Protein AF-A0A2P5GI59-F1 (afdb_monomer_lite)

pLDDT: mean 87.52, std 11.99, range [40.53, 97.31]

Sequence (146 aa):
MKKQNHSTLTSYLSKTKKNTDLYRLYNPHFSVFCKNSIEDHVFYLNYFSRHMVTERNILTIFAIHTFFSYGMDKKETIKSFIRFLKEENNDAFYQSFSFRGCNIIYTNKKREVKEISWFSFSRIYDEIVKIKEYEYNNNTWHKMAA

Organism: NCBI:txid2022662

Secondary structure (DSSP, 8-state):
------SSHHHHHHHTT--HHHHHHHSTT---S---HHHHHHHHHHHHTSS---HHHHHHHHHHHHHH-TT--HHHHHHHHHHHHHHHHHHTSTT-EEEETTEEEEE-TTS-EEEE-HHHHHHHHHHHTT-HHHHHHHHHHHHHH-

Structure (mmCIF, N/CA/C/O backbone):
data_AF-A0A2P5GI59-F1
#
_entry.id   AF-A0A2P5GI59-F1
#
loop_
_atom_site.group_PDB
_atom_site.id
_atom_site.type_symbol
_atom_site.label_atom_id
_atom_site.label_alt_id
_atom_site.label_comp_id
_atom_site.label_asym_id
_atom_site.label_entity_id
_atom_site.label_seq_id
_atom_site.pdbx_PDB_ins_code
_atom_site.Cartn_x
_atom_site.Cartn_y
_atom_site.Cartn_z
_atom_site.occupancy
_atom_site.B_iso_or_equiv
_atom_site.auth_seq_id
_atom_site.auth_comp_id
_atom_site.auth_asym_id
_atom_site.auth_atom_id
_atom_site.pdbx_PDB_model_num
ATOM 1 N N . MET A 1 1 ? -10.765 -15.002 -15.709 1.00 40.53 1 MET A N 1
ATOM 2 C CA . MET A 1 1 ? -10.801 -13.554 -15.382 1.00 40.53 1 MET A CA 1
ATOM 3 C C . MET A 1 1 ? -10.195 -12.775 -16.544 1.00 40.53 1 MET A C 1
ATOM 5 O O . MET A 1 1 ? -9.107 -13.140 -16.972 1.00 40.53 1 MET A O 1
ATOM 9 N N . LYS A 1 2 ? -10.881 -11.760 -17.098 1.00 44.28 2 LYS A N 1
ATOM 10 C CA . LYS A 1 2 ? -10.294 -10.886 -18.137 1.00 44.28 2 LYS A CA 1
ATOM 11 C C . LYS A 1 2 ? -9.030 -10.235 -17.559 1.00 44.28 2 LYS A C 1
ATOM 13 O O . LYS A 1 2 ? -9.125 -9.619 -16.501 1.00 44.28 2 LYS A O 1
ATOM 18 N N . LYS A 1 3 ? -7.872 -10.392 -18.218 1.00 52.34 3 LYS A N 1
ATOM 19 C CA . LYS A 1 3 ? -6.619 -9.699 -17.865 1.00 52.34 3 LYS A CA 1
ATOM 20 C C . LYS A 1 3 ? -6.903 -8.194 -17.841 1.00 52.34 3 LYS A C 1
ATOM 22 O O . LYS A 1 3 ? -7.026 -7.572 -18.894 1.00 52.34 3 LYS A O 1
ATOM 27 N N . GLN A 1 4 ? -7.075 -7.611 -16.656 1.00 58.69 4 GLN A N 1
ATOM 28 C CA . GLN A 1 4 ? -7.086 -6.160 -16.521 1.00 58.69 4 GLN A CA 1
ATOM 29 C C . GLN A 1 4 ? -5.643 -5.694 -16.698 1.00 58.69 4 GLN A C 1
ATOM 31 O O . GLN A 1 4 ? -4.852 -5.689 -15.765 1.00 58.69 4 GLN A O 1
ATOM 36 N N . ASN A 1 5 ? -5.287 -5.361 -17.937 1.00 71.19 5 ASN A N 1
ATOM 37 C CA . ASN A 1 5 ? -3.995 -4.767 -18.243 1.00 71.19 5 ASN A CA 1
ATOM 38 C C . ASN A 1 5 ? -4.067 -3.283 -17.866 1.00 71.19 5 ASN A C 1
ATOM 40 O O . ASN A 1 5 ? -4.627 -2.468 -18.604 1.00 71.19 5 ASN A O 1
ATOM 44 N N . HIS A 1 6 ? -3.554 -2.936 -16.690 1.00 86.50 6 HIS A N 1
ATOM 45 C CA . HIS A 1 6 ? -3.395 -1.544 -16.285 1.00 86.50 6 HIS A CA 1
ATOM 46 C C . HIS A 1 6 ? -2.151 -0.964 -16.967 1.00 86.50 6 HIS A C 1
ATOM 48 O O . HIS A 1 6 ? -1.091 -1.589 -16.977 1.00 86.50 6 HIS A O 1
ATOM 54 N N . SER A 1 7 ? -2.287 0.216 -17.574 1.00 88.31 7 SER A N 1
ATOM 55 C CA . SER A 1 7 ? -1.159 0.894 -18.220 1.00 88.31 7 SER A CA 1
ATOM 56 C C . SER A 1 7 ? -0.213 1.515 -17.196 1.00 88.31 7 SER A C 1
ATOM 58 O O . SER A 1 7 ? 0.991 1.358 -17.344 1.00 88.31 7 SER A O 1
ATOM 60 N N . THR A 1 8 ? -0.760 2.164 -16.163 1.00 91.00 8 THR A N 1
ATOM 61 C CA . THR A 1 8 ? -0.012 2.916 -15.143 1.00 91.00 8 THR A CA 1
ATOM 62 C C . THR A 1 8 ? -0.466 2.591 -13.722 1.00 91.00 8 THR A C 1
ATOM 64 O O . THR A 1 8 ? -1.594 2.109 -13.525 1.00 91.00 8 THR A O 1
ATOM 67 N N . LEU A 1 9 ? 0.358 2.925 -12.718 1.00 91.25 9 LEU A N 1
ATOM 68 C CA . LEU A 1 9 ? -0.024 2.786 -11.303 1.00 91.25 9 LEU A CA 1
ATOM 69 C C . LEU A 1 9 ? -1.293 3.588 -10.979 1.00 91.25 9 LEU A C 1
ATOM 71 O O . LEU A 1 9 ? -2.221 3.063 -10.366 1.00 91.25 9 LEU A O 1
ATOM 75 N N . THR A 1 10 ? -1.397 4.830 -11.457 1.00 91.50 10 THR A N 1
ATOM 76 C CA . THR A 1 10 ? -2.596 5.667 -11.272 1.00 91.50 10 THR A CA 1
ATOM 77 C C . THR A 1 10 ? -3.858 4.983 -11.810 1.00 91.50 10 THR A C 1
ATOM 79 O O . THR A 1 10 ? -4.897 4.983 -11.142 1.00 91.50 10 THR A O 1
ATOM 82 N N . SER A 1 11 ? -3.774 4.356 -12.994 1.00 92.31 11 SER A N 1
ATOM 83 C CA . SER A 1 11 ? -4.893 3.610 -13.589 1.00 92.31 11 SER A CA 1
ATOM 84 C C . SER A 1 11 ? -5.296 2.413 -12.729 1.00 92.31 11 SER A C 1
ATOM 86 O O . SER A 1 11 ? -6.489 2.158 -12.542 1.00 92.31 11 SER A O 1
ATOM 88 N N . TYR A 1 12 ? -4.315 1.687 -12.189 1.00 94.44 12 TYR A N 1
ATOM 89 C CA . TYR A 1 12 ? -4.547 0.588 -11.257 1.00 94.44 12 TYR A CA 1
ATOM 90 C C . TYR A 1 12 ? -5.243 1.063 -9.980 1.00 94.44 12 TYR A C 1
ATOM 92 O O . TYR A 1 12 ? -6.311 0.546 -9.643 1.00 94.44 12 TYR A O 1
ATOM 100 N N . LEU A 1 13 ? -4.705 2.088 -9.312 1.00 94.62 13 LEU A N 1
ATOM 101 C CA . LEU A 1 13 ? -5.258 2.603 -8.058 1.00 94.62 13 LEU A CA 1
ATOM 102 C C . LEU A 1 13 ? -6.704 3.084 -8.231 1.00 94.62 13 LEU A C 1
ATOM 104 O O . LEU A 1 13 ? -7.563 2.771 -7.408 1.00 94.62 13 LEU A O 1
ATOM 108 N N . SER A 1 14 ? -6.988 3.795 -9.326 1.00 92.75 14 SER A N 1
ATOM 109 C CA . SER A 1 14 ? -8.336 4.281 -9.635 1.00 92.75 14 SER A CA 1
ATOM 110 C C . SER A 1 14 ? -9.323 3.126 -9.856 1.00 92.75 14 SER A C 1
ATOM 112 O O . SER A 1 14 ? -10.357 3.050 -9.188 1.00 92.75 14 SER A O 1
ATOM 114 N N . LYS A 1 15 ? -8.983 2.169 -10.730 1.00 93.94 15 LYS A N 1
ATOM 115 C CA . LYS A 1 15 ? -9.867 1.042 -11.086 1.00 93.94 15 LYS A CA 1
ATOM 116 C C . LYS A 1 15 ? -10.097 0.062 -9.934 1.00 93.94 15 LYS A C 1
ATOM 118 O O . LYS A 1 15 ? -11.165 -0.539 -9.853 1.00 93.94 15 LYS A O 1
ATOM 123 N N . THR A 1 16 ? -9.134 -0.069 -9.024 1.00 92.94 16 THR A N 1
ATOM 124 C CA . THR A 1 16 ? -9.234 -0.934 -7.834 1.00 92.94 16 THR A CA 1
ATOM 125 C C . THR A 1 16 ? -9.744 -0.197 -6.589 1.00 92.94 16 THR A C 1
ATOM 127 O O . THR A 1 16 ? -9.680 -0.729 -5.477 1.00 92.94 16 THR A O 1
ATOM 130 N N . LYS A 1 17 ? -10.289 1.020 -6.759 1.00 93.25 17 LYS A N 1
ATOM 131 C CA . LYS A 1 17 ? -10.862 1.864 -5.693 1.00 93.25 17 LYS A CA 1
ATOM 132 C C . LYS A 1 17 ? -9.884 2.151 -4.541 1.00 93.25 17 LYS A C 1
ATOM 134 O O . LYS A 1 17 ? -10.294 2.390 -3.402 1.00 93.25 17 LYS A O 1
ATOM 139 N N . LYS A 1 18 ? -8.579 2.163 -4.815 1.00 94.81 18 LYS A N 1
ATOM 140 C CA . LYS A 1 18 ? -7.542 2.611 -3.874 1.00 94.81 18 LYS A CA 1
ATOM 141 C C . LYS A 1 18 ? -7.553 4.129 -3.746 1.00 94.81 18 LYS A C 1
ATOM 143 O O . LYS A 1 18 ? -8.331 4.820 -4.405 1.00 94.81 18 LYS A O 1
ATOM 148 N N . ASN A 1 19 ? -6.768 4.656 -2.818 1.00 93.69 19 ASN A N 1
ATOM 149 C CA . ASN A 1 19 ? -6.696 6.085 -2.559 1.00 93.69 19 ASN A CA 1
ATOM 150 C C . ASN A 1 19 ? -5.771 6.762 -3.582 1.00 93.69 19 ASN A C 1
ATOM 152 O O . ASN A 1 19 ? -4.599 7.007 -3.317 1.00 93.69 19 ASN A O 1
ATOM 156 N N . THR A 1 20 ? -6.297 7.029 -4.779 1.00 91.12 20 THR A N 1
ATOM 157 C CA . THR A 1 20 ? -5.543 7.698 -5.849 1.00 91.12 20 THR A CA 1
ATOM 158 C C . THR A 1 20 ? -5.048 9.082 -5.429 1.00 91.12 20 THR A C 1
ATOM 160 O O . THR A 1 20 ? -3.966 9.480 -5.845 1.00 91.12 20 THR A O 1
ATOM 163 N N . ASP A 1 21 ? -5.789 9.794 -4.580 1.00 88.88 21 ASP A N 1
ATOM 164 C CA . ASP A 1 21 ? -5.398 11.133 -4.136 1.00 88.88 21 ASP A CA 1
ATOM 165 C C . ASP A 1 21 ? -4.210 11.091 -3.173 1.00 88.88 21 ASP A C 1
ATOM 167 O O . ASP A 1 21 ? -3.319 11.926 -3.285 1.00 88.88 21 ASP A O 1
ATOM 171 N N . LEU A 1 22 ? -4.117 10.066 -2.314 1.00 90.81 22 LEU A N 1
ATOM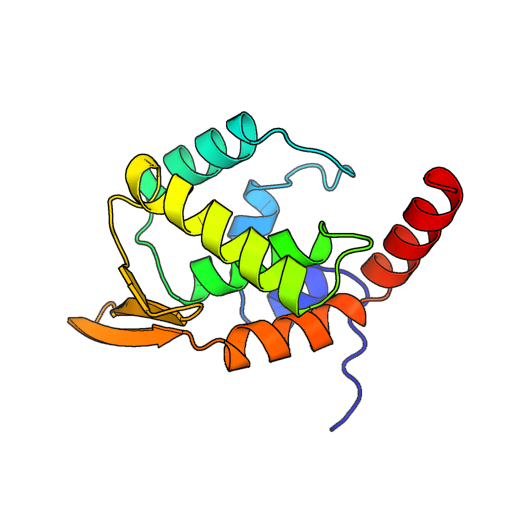 172 C CA . LEU A 1 22 ? -2.904 9.815 -1.526 1.00 90.81 22 LEU A CA 1
ATOM 173 C C . LEU A 1 22 ? -1.689 9.647 -2.440 1.00 90.81 22 LEU A C 1
ATOM 175 O O . LEU A 1 22 ? -0.662 10.264 -2.186 1.00 90.81 22 LEU A O 1
ATOM 179 N N . TYR A 1 23 ? -1.808 8.873 -3.523 1.00 88.44 23 TYR A N 1
ATOM 180 C CA . TYR A 1 23 ? -0.698 8.702 -4.465 1.00 88.44 23 TYR A CA 1
ATOM 181 C C . TYR A 1 23 ? -0.324 10.003 -5.186 1.00 88.44 23 TYR A C 1
ATOM 183 O O . TYR A 1 23 ? 0.856 10.302 -5.331 1.00 88.44 23 TYR A O 1
ATOM 191 N N . ARG A 1 24 ? -1.314 10.802 -5.597 1.00 85.94 24 ARG A N 1
ATOM 192 C CA . ARG A 1 24 ? -1.072 12.111 -6.226 1.00 85.94 24 ARG A CA 1
ATOM 193 C C . ARG A 1 24 ? -0.370 13.082 -5.283 1.00 85.94 24 ARG A C 1
ATOM 195 O O . ARG A 1 24 ? 0.512 13.803 -5.720 1.00 85.94 24 ARG A O 1
ATOM 202 N N . LEU A 1 25 ? -0.743 13.095 -4.004 1.00 86.44 25 LEU A N 1
ATOM 203 C CA . LEU A 1 25 ? -0.078 13.925 -2.997 1.00 86.44 25 LEU A CA 1
ATOM 204 C C . LEU A 1 25 ? 1.330 13.411 -2.676 1.00 86.44 25 LEU A C 1
ATOM 206 O O . LEU A 1 25 ? 2.228 14.209 -2.433 1.00 86.44 25 LEU A O 1
ATOM 210 N N . TYR A 1 26 ? 1.519 12.092 -2.689 1.00 82.12 26 TYR A N 1
ATOM 211 C CA . TYR A 1 26 ? 2.810 11.451 -2.451 1.00 82.12 26 TYR A CA 1
ATOM 212 C C . TYR A 1 26 ? 3.810 11.712 -3.593 1.00 82.12 26 TYR A C 1
ATOM 214 O O . TYR A 1 26 ? 4.995 11.970 -3.358 1.00 82.12 26 TYR A O 1
ATOM 222 N N . ASN A 1 27 ? 3.324 11.688 -4.839 1.00 77.62 27 ASN A N 1
ATOM 223 C CA . ASN A 1 27 ? 4.120 11.902 -6.045 1.00 77.62 27 ASN A CA 1
ATOM 224 C C . ASN A 1 27 ? 3.501 12.969 -6.978 1.00 77.62 27 ASN A C 1
ATOM 226 O O . ASN A 1 27 ? 3.027 12.635 -8.069 1.00 77.62 27 ASN A O 1
ATOM 230 N N . PRO A 1 28 ? 3.502 14.256 -6.580 1.00 63.75 28 PRO A N 1
ATOM 231 C CA . PRO A 1 28 ? 2.778 15.318 -7.288 1.00 63.75 28 PRO A CA 1
ATOM 232 C C . PRO A 1 28 ? 3.335 15.636 -8.680 1.00 63.75 28 PRO A C 1
ATOM 234 O O . PRO A 1 28 ? 2.597 16.121 -9.534 1.00 63.75 28 PRO A O 1
ATOM 237 N N . HIS A 1 29 ? 4.611 15.339 -8.931 1.00 68.38 29 HIS A N 1
ATOM 238 C CA . HIS A 1 29 ? 5.275 15.622 -10.207 1.00 68.38 29 HIS A CA 1
ATOM 239 C C . HIS A 1 29 ? 5.395 14.403 -11.124 1.00 68.38 29 HIS A C 1
ATOM 241 O O . HIS A 1 29 ? 5.990 14.517 -12.191 1.00 68.38 29 HIS A O 1
ATOM 247 N N . PHE A 1 30 ? 4.854 13.243 -10.723 1.00 62.22 30 PHE A N 1
ATOM 248 C CA . PHE A 1 30 ? 5.025 11.968 -11.438 1.00 62.22 30 PHE A CA 1
ATOM 249 C C . PHE A 1 30 ? 6.491 11.667 -11.813 1.00 62.22 30 PHE A C 1
ATOM 251 O O . PHE A 1 30 ? 6.761 10.906 -12.739 1.00 62.22 30 PHE A O 1
ATOM 258 N N . SER A 1 31 ? 7.446 12.268 -11.102 1.00 55.47 31 SER A N 1
ATOM 259 C CA . SER A 1 31 ? 8.870 12.169 -11.387 1.00 55.47 31 SER A CA 1
ATOM 260 C C . SER A 1 31 ? 9.434 10.916 -10.726 1.00 55.47 31 SER A C 1
ATOM 262 O O . SER A 1 31 ? 9.119 10.589 -9.582 1.00 55.47 31 SER A O 1
ATOM 264 N N . VAL A 1 32 ? 10.233 10.186 -11.490 1.00 51.53 32 VAL A N 1
ATOM 265 C CA . VAL A 1 32 ? 10.766 8.858 -11.182 1.00 51.53 32 VAL A CA 1
ATOM 266 C C . VAL A 1 32 ? 11.878 8.936 -10.117 1.00 51.53 32 VAL A C 1
ATOM 268 O O . VAL A 1 32 ? 12.860 9.641 -10.297 1.00 51.53 32 VAL A O 1
ATOM 271 N N . PHE A 1 33 ? 11.688 8.119 -9.073 1.00 46.97 33 PHE A N 1
ATOM 272 C CA . PHE A 1 33 ? 12.646 7.343 -8.263 1.00 46.97 33 PHE A CA 1
ATOM 273 C C . PHE A 1 33 ? 13.485 7.929 -7.121 1.00 46.97 33 PHE A C 1
ATOM 275 O O . PHE A 1 33 ? 14.207 8.906 -7.249 1.00 46.97 33 PHE A O 1
ATOM 282 N N . CYS A 1 34 ? 13.489 7.114 -6.056 1.00 44.56 34 CYS A N 1
ATOM 283 C CA . CYS A 1 34 ? 14.333 7.147 -4.866 1.00 44.56 34 CYS A CA 1
ATOM 284 C C . CYS A 1 34 ? 14.043 8.305 -3.911 1.00 44.56 34 CYS A C 1
ATOM 286 O O . CYS A 1 34 ? 14.821 9.245 -3.784 1.00 44.56 34 CYS A O 1
ATOM 288 N N . LYS A 1 35 ? 12.922 8.208 -3.192 1.00 57.28 35 LYS A N 1
ATOM 289 C CA . LYS A 1 35 ? 12.749 9.014 -1.988 1.00 57.28 35 LYS A CA 1
ATOM 290 C C . LYS A 1 35 ? 13.399 8.304 -0.811 1.00 57.28 35 LYS A C 1
ATOM 292 O O . LYS A 1 35 ? 13.259 7.095 -0.632 1.00 57.28 35 LYS A O 1
ATOM 297 N N . ASN A 1 36 ? 14.179 9.075 -0.069 1.00 66.00 36 ASN A N 1
ATOM 298 C CA . ASN A 1 36 ? 14.798 8.652 1.177 1.00 66.00 36 ASN A CA 1
ATOM 299 C C . ASN A 1 36 ? 13.705 8.364 2.228 1.00 66.00 36 ASN A C 1
ATOM 301 O O . ASN A 1 36 ? 12.595 8.890 2.150 1.00 66.00 36 ASN A O 1
ATOM 305 N N . SER A 1 37 ? 14.017 7.538 3.229 1.00 71.94 37 SER A N 1
ATOM 306 C CA . SER A 1 37 ? 13.078 7.201 4.312 1.00 71.94 37 SER A CA 1
ATOM 307 C C . SER A 1 37 ? 12.544 8.434 5.056 1.00 71.94 37 SER A C 1
ATOM 309 O O . SER A 1 37 ? 11.434 8.405 5.576 1.00 71.94 37 SER A O 1
ATOM 311 N N . ILE A 1 38 ? 13.303 9.535 5.066 1.00 79.12 38 ILE A N 1
ATOM 312 C CA . ILE A 1 38 ? 12.928 10.800 5.709 1.00 79.12 38 ILE A CA 1
ATOM 313 C C . ILE A 1 38 ? 11.743 11.458 4.986 1.00 79.12 38 ILE A C 1
ATOM 315 O O . ILE A 1 38 ? 10.808 11.927 5.629 1.00 79.12 38 ILE A O 1
ATOM 319 N N . GLU A 1 39 ? 11.750 11.493 3.657 1.00 81.50 39 GLU A N 1
ATOM 320 C CA . GLU A 1 39 ? 10.666 12.072 2.859 1.00 81.50 39 GLU A CA 1
ATOM 321 C C . GLU A 1 39 ? 9.375 11.261 2.971 1.00 81.50 39 GLU A C 1
ATOM 323 O O . GLU A 1 39 ? 8.295 11.852 3.062 1.00 81.50 39 GLU A O 1
ATOM 328 N N . ASP A 1 40 ? 9.483 9.929 3.002 1.00 81.06 40 ASP A N 1
ATOM 329 C CA . ASP A 1 40 ? 8.346 9.041 3.257 1.00 81.06 40 ASP A CA 1
ATOM 330 C C . ASP A 1 40 ? 7.724 9.358 4.615 1.00 81.06 40 ASP A C 1
ATOM 332 O O . ASP A 1 40 ? 6.529 9.652 4.698 1.00 81.06 40 ASP A O 1
ATOM 336 N N . HIS A 1 41 ? 8.554 9.392 5.653 1.00 85.50 41 HIS A N 1
ATOM 337 C CA . HIS A 1 41 ? 8.135 9.709 7.006 1.00 85.50 41 HIS A CA 1
ATOM 338 C C . HIS A 1 41 ? 7.437 11.070 7.106 1.00 85.50 41 HIS A C 1
ATOM 340 O O . HIS A 1 41 ? 6.313 11.174 7.599 1.00 85.50 41 HIS A O 1
ATOM 346 N N . VAL A 1 42 ? 8.059 12.133 6.579 1.00 87.56 42 VAL A N 1
ATOM 347 C CA . VAL A 1 42 ? 7.490 13.491 6.597 1.00 87.56 42 VAL A CA 1
ATOM 348 C C . VAL A 1 42 ? 6.159 13.537 5.852 1.00 87.56 42 VAL A C 1
ATOM 350 O O . VAL A 1 42 ? 5.218 14.197 6.305 1.00 87.56 42 VAL A O 1
ATOM 353 N N . PHE A 1 43 ? 6.044 12.845 4.716 1.00 89.50 43 PHE A N 1
ATOM 354 C CA . PHE A 1 43 ? 4.782 12.767 3.995 1.00 89.50 43 PHE A CA 1
ATOM 355 C C . PHE A 1 43 ? 3.703 12.070 4.828 1.00 89.50 43 PHE A C 1
ATOM 357 O O . PHE A 1 43 ? 2.610 12.621 4.986 1.00 89.50 43 PHE A O 1
ATOM 364 N N . TYR A 1 44 ? 3.987 10.877 5.357 1.00 90.19 44 TYR A N 1
ATOM 365 C CA . TYR A 1 44 ? 2.996 10.093 6.089 1.00 90.19 44 TYR A CA 1
ATOM 366 C C . TYR A 1 44 ? 2.591 10.768 7.395 1.00 90.19 44 TYR A C 1
ATOM 368 O O . TYR A 1 44 ? 1.391 10.860 7.659 1.00 90.19 44 TYR A O 1
ATOM 376 N N . LEU A 1 45 ? 3.537 11.340 8.140 1.00 90.44 45 LEU A N 1
ATOM 377 C CA . LEU A 1 45 ? 3.255 12.129 9.337 1.00 90.44 45 LEU A CA 1
ATOM 378 C C . LEU A 1 45 ? 2.309 13.294 9.015 1.00 90.44 45 LEU A C 1
ATOM 380 O O . LEU A 1 45 ? 1.255 13.445 9.635 1.00 90.44 45 LEU A O 1
ATOM 384 N N . ASN A 1 46 ? 2.620 14.086 7.984 1.00 90.62 46 ASN A N 1
ATOM 385 C CA . ASN A 1 46 ? 1.772 15.211 7.589 1.00 90.62 46 ASN A CA 1
ATOM 386 C C . ASN A 1 46 ? 0.392 14.757 7.100 1.00 90.62 46 ASN A C 1
ATOM 388 O O . ASN A 1 46 ? -0.621 15.357 7.466 1.00 90.62 46 ASN A O 1
ATOM 392 N N . TYR A 1 47 ? 0.328 13.697 6.295 1.00 92.06 47 TYR A N 1
ATOM 393 C CA . TYR A 1 47 ? -0.931 13.184 5.768 1.00 92.06 47 TYR A CA 1
ATOM 394 C C . TYR A 1 47 ? -1.823 12.640 6.892 1.00 92.06 47 TYR A C 1
ATOM 396 O O . TYR A 1 47 ? -2.980 13.049 7.005 1.00 92.06 47 TYR A O 1
ATOM 404 N N . PHE A 1 48 ? -1.301 11.763 7.752 1.00 92.69 48 PHE A N 1
ATOM 405 C CA . PHE A 1 48 ? -2.084 11.101 8.799 1.00 92.69 48 PHE A CA 1
ATOM 406 C C . PHE A 1 48 ? -2.266 11.933 10.072 1.00 92.69 48 PHE A C 1
ATOM 408 O O . PHE A 1 48 ? -3.187 11.647 10.830 1.00 92.69 48 PHE A O 1
ATOM 415 N N . SER A 1 49 ? -1.550 13.050 10.241 1.00 89.88 49 SER A N 1
ATOM 416 C CA . SER A 1 49 ? -1.913 14.061 11.252 1.00 89.88 49 SER A CA 1
ATOM 417 C C . SER A 1 49 ? -3.321 14.644 11.041 1.00 89.88 49 SER A C 1
ATOM 419 O O . SER A 1 49 ? -3.939 15.153 11.974 1.00 89.88 49 SER A O 1
ATOM 421 N N . ARG A 1 50 ? -3.851 14.565 9.810 1.00 89.38 50 ARG A N 1
ATOM 422 C CA . ARG A 1 50 ? -5.168 15.108 9.418 1.00 89.38 50 ARG A CA 1
ATOM 423 C C . ARG A 1 50 ? -6.157 14.040 8.962 1.00 89.38 50 ARG A C 1
ATOM 425 O O . ARG A 1 50 ? -7.325 14.346 8.729 1.00 89.38 50 ARG A O 1
ATOM 432 N N . HIS A 1 51 ? -5.705 12.799 8.799 1.00 89.44 51 HIS A N 1
ATOM 433 C CA . HIS A 1 51 ? -6.503 11.720 8.232 1.00 89.44 51 HIS A CA 1
ATOM 434 C C . HIS A 1 51 ? -6.407 10.474 9.098 1.00 89.44 51 HIS A C 1
ATOM 436 O O . HIS A 1 51 ? -5.327 10.036 9.468 1.00 89.44 51 HIS A O 1
ATOM 442 N N . MET A 1 52 ? -7.548 9.840 9.347 1.00 88.06 52 MET A N 1
ATOM 443 C CA . MET A 1 52 ? -7.566 8.539 10.002 1.00 88.06 52 MET A CA 1
ATOM 444 C C . MET A 1 52 ? -6.937 7.477 9.093 1.00 88.06 52 MET A C 1
ATOM 446 O O . MET A 1 52 ? -7.248 7.407 7.899 1.00 88.06 52 MET A O 1
ATOM 450 N N . VAL A 1 53 ? -6.117 6.603 9.667 1.00 91.12 53 VAL A N 1
ATOM 451 C CA . VAL A 1 53 ? -5.574 5.443 8.959 1.00 91.12 53 VAL A CA 1
ATOM 452 C C . VAL A 1 53 ? -6.702 4.461 8.648 1.00 91.12 53 VAL A C 1
ATOM 454 O O . VAL A 1 53 ? -7.482 4.078 9.517 1.00 91.12 53 VAL A O 1
ATOM 457 N N . THR A 1 54 ? -6.808 4.037 7.389 1.00 92.81 54 THR A N 1
ATOM 458 C CA . THR A 1 54 ? -7.796 3.039 6.957 1.00 92.81 54 THR A CA 1
ATOM 459 C C . THR A 1 54 ? -7.138 1.899 6.196 1.00 92.81 54 THR A C 1
ATOM 461 O O . THR A 1 54 ? -6.073 2.071 5.605 1.00 92.81 54 THR A O 1
ATOM 464 N N . GLU A 1 55 ? -7.824 0.758 6.094 1.00 94.81 55 GLU A N 1
ATOM 465 C CA . GLU A 1 55 ? -7.406 -0.334 5.205 1.00 94.81 55 GLU A CA 1
ATOM 466 C C . GLU A 1 55 ? -7.167 0.153 3.772 1.00 94.81 55 GLU A C 1
ATOM 468 O O . GLU A 1 55 ? -6.173 -0.212 3.148 1.00 94.81 55 GLU A O 1
ATOM 473 N N . ARG A 1 56 ? -8.032 1.035 3.251 1.00 95.12 56 ARG A N 1
ATOM 474 C CA . ARG A 1 56 ? -7.847 1.608 1.912 1.00 95.12 56 ARG A CA 1
ATOM 475 C C . ARG A 1 56 ? -6.510 2.336 1.815 1.00 95.12 56 ARG A C 1
ATOM 477 O O . ARG A 1 56 ? -5.837 2.181 0.800 1.00 95.12 56 ARG A O 1
ATOM 484 N N . ASN A 1 57 ? -6.121 3.101 2.836 1.00 94.12 57 ASN A N 1
ATOM 485 C CA . ASN A 1 57 ? -4.823 3.769 2.867 1.00 94.12 57 ASN A CA 1
ATOM 486 C C . ASN A 1 57 ? -3.678 2.755 2.895 1.00 94.12 57 ASN A C 1
ATOM 488 O O . ASN A 1 57 ? -2.829 2.807 2.015 1.00 94.12 57 ASN A O 1
ATOM 492 N N . ILE A 1 58 ? -3.705 1.792 3.818 1.00 95.38 58 ILE A N 1
ATOM 493 C CA . ILE A 1 58 ? -2.648 0.780 3.973 1.00 95.38 58 ILE A CA 1
ATOM 494 C C . ILE A 1 58 ? -2.439 -0.008 2.672 1.00 95.38 58 ILE A C 1
ATOM 496 O O . ILE A 1 58 ? -1.317 -0.140 2.189 1.00 95.38 58 ILE A O 1
ATOM 500 N N . LEU A 1 59 ? -3.522 -0.469 2.039 1.00 97.12 59 LEU A N 1
ATOM 501 C CA . LEU A 1 59 ? -3.446 -1.190 0.765 1.00 97.12 59 LEU A CA 1
ATOM 502 C C . LEU A 1 59 ? -2.978 -0.302 -0.399 1.00 97.12 59 LEU A C 1
ATOM 504 O O . LEU A 1 59 ? -2.448 -0.817 -1.380 1.00 97.12 59 LEU A O 1
ATOM 508 N N . THR A 1 60 ? -3.202 1.012 -0.322 1.00 96.00 60 THR A N 1
ATOM 509 C CA . THR A 1 60 ? -2.681 1.973 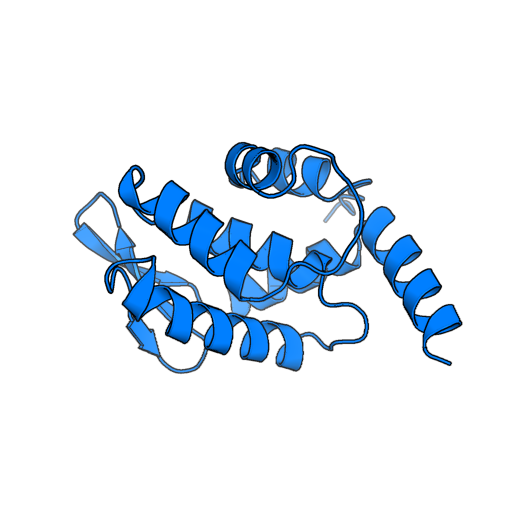-1.308 1.00 96.00 60 THR A CA 1
ATOM 510 C C . THR A 1 60 ? -1.179 2.151 -1.125 1.00 96.00 60 THR A C 1
ATOM 512 O O . THR A 1 60 ? -0.445 2.052 -2.099 1.00 96.00 60 THR A O 1
ATOM 515 N N . ILE A 1 61 ? -0.719 2.346 0.112 1.00 94.88 61 ILE A N 1
ATOM 516 C CA . ILE A 1 61 ? 0.705 2.471 0.441 1.00 94.88 61 ILE A CA 1
ATOM 517 C C . ILE A 1 61 ? 1.447 1.197 0.023 1.00 94.88 61 ILE A C 1
ATOM 519 O O . ILE A 1 61 ? 2.489 1.289 -0.611 1.00 94.88 61 ILE A O 1
ATOM 523 N N . PHE A 1 62 ? 0.875 0.011 0.257 1.00 96.44 62 PHE A N 1
ATOM 524 C CA . PHE A 1 62 ? 1.469 -1.241 -0.222 1.00 96.44 62 PHE A CA 1
ATOM 525 C C . PHE A 1 62 ? 1.595 -1.303 -1.751 1.00 96.44 62 PHE A C 1
ATOM 527 O O . PHE A 1 62 ? 2.617 -1.744 -2.276 1.00 96.44 62 PHE A O 1
ATOM 534 N N . ALA A 1 63 ? 0.564 -0.862 -2.478 1.00 95.81 63 ALA A N 1
ATOM 535 C CA . ALA A 1 63 ? 0.596 -0.809 -3.937 1.00 95.81 63 ALA A CA 1
ATOM 536 C C . ALA A 1 63 ? 1.693 0.141 -4.449 1.00 95.81 63 ALA A C 1
ATOM 538 O O . ALA A 1 63 ? 2.411 -0.212 -5.380 1.00 95.81 63 ALA A O 1
ATOM 539 N N . ILE A 1 64 ? 1.847 1.305 -3.809 1.00 92.75 64 ILE A N 1
ATOM 540 C CA . ILE A 1 64 ? 2.911 2.277 -4.095 1.00 92.75 64 ILE A CA 1
ATOM 541 C C . ILE A 1 64 ? 4.285 1.659 -3.803 1.00 92.75 64 ILE A C 1
ATOM 543 O O . ILE A 1 64 ? 5.140 1.634 -4.682 1.00 92.75 64 ILE A O 1
ATOM 547 N N . HIS A 1 65 ? 4.470 1.090 -2.610 1.00 92.00 65 HIS A N 1
ATOM 548 C CA . HIS A 1 65 ? 5.715 0.446 -2.187 1.00 92.00 65 HIS A CA 1
ATOM 549 C C . HIS A 1 65 ? 6.139 -0.659 -3.159 1.00 92.00 65 HIS A C 1
ATOM 551 O O . HIS A 1 65 ? 7.278 -0.694 -3.617 1.00 92.00 65 HIS A O 1
ATOM 557 N N . THR A 1 66 ? 5.200 -1.531 -3.532 1.00 94.12 66 THR A N 1
ATOM 558 C CA . THR A 1 66 ? 5.449 -2.613 -4.492 1.00 94.12 66 THR A CA 1
ATOM 559 C C . THR A 1 66 ? 5.848 -2.070 -5.856 1.00 94.12 66 THR A C 1
ATOM 561 O O . THR A 1 66 ? 6.791 -2.570 -6.459 1.00 94.12 66 THR A O 1
ATOM 564 N N . PHE A 1 67 ? 5.163 -1.032 -6.338 1.00 92.06 67 PHE A N 1
ATOM 565 C CA . PHE A 1 67 ? 5.434 -0.450 -7.650 1.00 92.06 67 PHE A CA 1
ATOM 566 C C . PHE A 1 67 ? 6.847 0.137 -7.767 1.00 92.06 67 PHE A C 1
ATOM 568 O O . PHE A 1 67 ? 7.386 0.205 -8.870 1.00 92.06 67 PHE A O 1
ATOM 575 N N . PHE A 1 68 ? 7.447 0.523 -6.640 1.00 87.94 68 PHE A N 1
ATOM 576 C CA . PHE A 1 68 ? 8.806 1.055 -6.570 1.00 87.94 68 PHE A CA 1
ATOM 577 C C . PHE A 1 68 ? 9.866 0.031 -6.123 1.00 87.94 68 PHE A C 1
ATOM 579 O O . PHE A 1 68 ? 11.055 0.330 -6.161 1.00 87.94 68 PHE A O 1
ATOM 586 N N . SER A 1 69 ? 9.463 -1.186 -5.750 1.00 88.69 69 SER A N 1
ATOM 587 C CA . SER A 1 69 ? 10.357 -2.266 -5.308 1.00 88.69 69 SER A CA 1
ATOM 588 C C . SER A 1 69 ? 10.821 -3.131 -6.487 1.00 88.69 69 SER A C 1
ATOM 590 O O . SER A 1 69 ? 10.424 -4.291 -6.612 1.00 88.69 69 SER A O 1
ATOM 592 N N . TYR A 1 70 ? 11.612 -2.558 -7.398 1.00 87.06 70 TYR A N 1
ATOM 593 C CA . TYR A 1 70 ? 12.186 -3.300 -8.529 1.00 87.06 70 TYR A CA 1
ATOM 594 C C . TYR A 1 70 ? 13.212 -4.336 -8.073 1.00 87.06 70 TYR A C 1
ATOM 596 O O . TYR A 1 70 ? 13.905 -4.144 -7.077 1.00 87.06 70 TYR A O 1
ATOM 604 N N . GLY A 1 71 ? 13.276 -5.455 -8.795 1.00 84.62 71 GLY A N 1
ATOM 605 C CA . GLY A 1 71 ? 14.187 -6.564 -8.501 1.00 84.62 71 GLY A CA 1
ATOM 606 C C . GLY A 1 71 ? 13.856 -7.392 -7.251 1.00 84.62 71 GLY A C 1
ATOM 607 O O . GLY A 1 71 ? 14.507 -8.409 -7.034 1.00 84.62 71 GLY A O 1
ATOM 608 N N . MET A 1 72 ? 12.853 -7.010 -6.452 1.00 91.25 72 MET A N 1
ATOM 609 C CA . MET A 1 72 ? 12.448 -7.749 -5.251 1.00 91.25 72 MET A CA 1
ATOM 610 C C . MET A 1 72 ? 11.369 -8.788 -5.556 1.00 91.25 72 MET A C 1
ATOM 612 O O . MET A 1 72 ? 10.378 -8.508 -6.245 1.00 91.25 72 MET A O 1
ATOM 616 N N . ASP A 1 73 ? 11.512 -9.981 -4.976 1.00 94.88 73 ASP A N 1
ATOM 617 C CA . ASP A 1 73 ? 10.458 -10.987 -5.055 1.00 94.88 73 ASP A CA 1
ATOM 618 C C . ASP A 1 73 ? 9.261 -10.638 -4.148 1.00 94.88 73 ASP A C 1
ATOM 620 O O . ASP A 1 73 ? 9.333 -9.813 -3.236 1.00 94.88 73 ASP A O 1
ATOM 624 N N . LYS A 1 74 ? 8.124 -11.304 -4.370 1.00 96.81 74 LYS A N 1
ATOM 625 C CA . LYS A 1 74 ? 6.888 -11.089 -3.600 1.00 96.81 74 LYS A CA 1
ATOM 626 C C . LYS A 1 74 ? 7.092 -11.155 -2.085 1.00 96.81 74 LYS A C 1
ATOM 628 O O . LYS A 1 74 ? 6.516 -10.360 -1.339 1.00 96.81 74 LYS A O 1
ATOM 633 N N . LYS A 1 75 ? 7.831 -12.155 -1.609 1.00 96.44 75 LYS A N 1
ATOM 634 C CA . LYS A 1 75 ? 8.025 -12.403 -0.179 1.00 96.44 75 LYS A CA 1
ATOM 635 C C . LYS A 1 75 ? 8.910 -11.316 0.417 1.00 96.44 75 LYS A C 1
ATOM 637 O O . LYS A 1 75 ? 8.611 -10.839 1.512 1.00 96.44 75 LYS A O 1
ATOM 642 N N . GLU A 1 76 ? 9.958 -10.923 -0.293 1.00 95.62 76 GLU A N 1
ATOM 643 C CA . GLU A 1 76 ? 10.853 -9.831 0.073 1.00 95.62 76 GLU A CA 1
ATOM 644 C C . GLU A 1 76 ? 10.117 -8.494 0.110 1.00 95.62 76 GLU A C 1
ATOM 646 O O . GLU A 1 76 ? 10.187 -7.802 1.126 1.00 95.62 76 GLU A O 1
ATOM 651 N N . THR A 1 77 ? 9.337 -8.161 -0.923 1.00 95.62 77 THR A N 1
ATOM 652 C CA . THR A 1 77 ? 8.545 -6.924 -0.973 1.00 95.62 77 THR A CA 1
ATOM 653 C C . THR A 1 77 ? 7.563 -6.841 0.192 1.00 95.62 77 THR A C 1
ATOM 655 O O . THR A 1 77 ? 7.504 -5.823 0.877 1.00 95.62 77 THR A O 1
ATOM 658 N N . ILE A 1 78 ? 6.814 -7.915 0.478 1.00 96.62 78 ILE A N 1
ATOM 659 C CA . ILE A 1 78 ? 5.859 -7.913 1.597 1.00 96.62 78 ILE A CA 1
ATOM 660 C C . ILE A 1 78 ? 6.592 -7.768 2.936 1.00 96.62 78 ILE A C 1
ATOM 662 O O . ILE A 1 78 ? 6.165 -6.988 3.783 1.00 96.62 78 ILE A O 1
ATOM 666 N 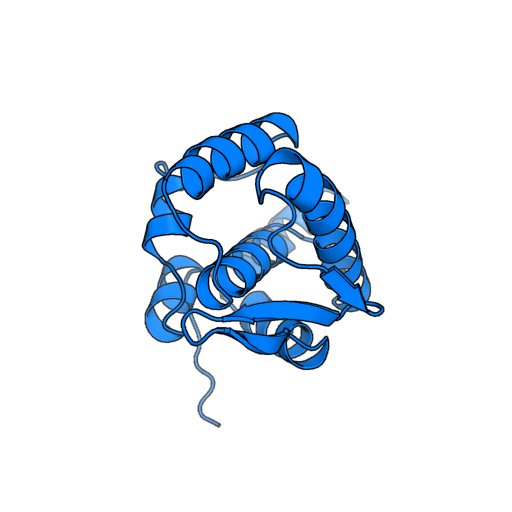N . LYS A 1 79 ? 7.706 -8.478 3.148 1.00 95.44 79 LYS A N 1
ATOM 667 C CA . LYS A 1 79 ? 8.491 -8.347 4.387 1.00 95.44 79 LYS A CA 1
ATOM 668 C C . LYS A 1 79 ? 9.071 -6.944 4.563 1.00 95.44 79 LYS A C 1
ATOM 670 O O . LYS A 1 79 ? 9.000 -6.404 5.665 1.00 95.44 79 LYS A O 1
ATOM 675 N N . SER A 1 80 ? 9.622 -6.372 3.494 1.00 94.38 80 SER A N 1
ATOM 676 C CA . SER A 1 80 ? 10.163 -5.011 3.479 1.00 94.38 80 SER A CA 1
ATOM 677 C C . SER A 1 80 ? 9.081 -3.995 3.828 1.00 94.38 80 SER A C 1
ATOM 679 O O . SER A 1 80 ? 9.264 -3.187 4.736 1.00 94.38 80 SER A O 1
ATOM 681 N N . PHE A 1 81 ? 7.904 -4.128 3.214 1.00 94.88 81 PHE A N 1
ATOM 682 C CA . PHE A 1 81 ? 6.752 -3.292 3.516 1.00 94.88 81 PHE A CA 1
ATOM 683 C C . PHE A 1 81 ? 6.301 -3.400 4.976 1.00 94.88 81 PHE A C 1
ATOM 685 O O . PHE A 1 81 ? 6.008 -2.389 5.606 1.00 94.88 81 PHE A O 1
ATOM 692 N N . ILE A 1 82 ? 6.250 -4.611 5.538 1.00 95.12 82 ILE A N 1
ATOM 693 C CA . ILE A 1 82 ? 5.865 -4.805 6.942 1.00 95.12 82 ILE A CA 1
ATOM 694 C C . ILE A 1 82 ? 6.884 -4.169 7.890 1.00 95.12 82 ILE A C 1
ATOM 696 O O . ILE A 1 82 ? 6.483 -3.613 8.908 1.00 95.12 82 ILE A O 1
ATOM 700 N N . ARG A 1 83 ? 8.185 -4.226 7.576 1.00 92.44 83 ARG A N 1
ATOM 701 C CA . ARG A 1 83 ? 9.215 -3.521 8.354 1.00 92.44 83 ARG A CA 1
ATOM 702 C C . ARG A 1 83 ? 9.006 -2.007 8.291 1.00 92.44 83 ARG A C 1
ATOM 704 O O . ARG A 1 83 ? 8.885 -1.393 9.342 1.00 92.44 83 ARG A O 1
ATOM 711 N N . PHE A 1 84 ? 8.860 -1.460 7.087 1.00 91.75 84 PHE A N 1
ATOM 712 C CA . PHE A 1 84 ? 8.552 -0.047 6.869 1.00 91.75 84 PHE A CA 1
ATOM 713 C C . PHE A 1 84 ? 7.310 0.395 7.664 1.00 91.75 84 PHE A C 1
ATOM 715 O O . PHE A 1 84 ? 7.354 1.360 8.417 1.00 91.75 84 PHE A O 1
ATOM 722 N N . LEU A 1 85 ? 6.209 -0.360 7.587 1.00 92.88 85 LEU A N 1
ATOM 723 C CA . LEU A 1 85 ? 5.001 -0.026 8.336 1.00 92.88 85 LEU A CA 1
ATOM 724 C C . LEU A 1 85 ? 5.190 -0.101 9.850 1.00 92.88 85 LEU A C 1
ATOM 726 O O . LEU A 1 85 ? 4.480 0.600 10.557 1.00 92.88 85 LEU A O 1
ATOM 730 N N . LYS A 1 86 ? 6.056 -0.977 10.371 1.00 91.75 86 LYS A N 1
ATOM 731 C CA . LYS A 1 86 ? 6.316 -1.053 11.817 1.00 91.75 86 LYS A CA 1
ATOM 732 C C . LYS A 1 86 ? 7.017 0.200 12.323 1.00 91.75 86 LYS A C 1
ATOM 734 O O . LYS A 1 86 ? 6.663 0.667 13.399 1.00 91.75 86 LYS A O 1
ATOM 739 N N . GLU A 1 87 ? 7.974 0.707 11.552 1.00 89.50 87 GLU A N 1
ATOM 740 C CA . GLU A 1 87 ? 8.682 1.958 11.834 1.00 89.50 87 GLU A CA 1
ATOM 741 C C . GLU A 1 87 ? 7.680 3.121 11.812 1.00 89.50 87 GLU A C 1
ATOM 743 O O . GLU A 1 87 ? 7.409 3.736 12.842 1.00 89.50 87 GLU A O 1
ATOM 748 N N . GLU A 1 88 ? 6.975 3.293 10.693 1.00 89.62 88 GLU A N 1
ATOM 749 C CA . GLU A 1 88 ? 5.998 4.373 10.526 1.00 89.62 88 GLU A CA 1
ATOM 750 C C . GLU A 1 88 ? 4.786 4.271 11.463 1.00 89.62 88 GLU A C 1
ATOM 752 O O . GLU A 1 88 ? 4.138 5.273 11.757 1.00 89.62 88 GLU A O 1
ATOM 757 N N . ASN A 1 89 ? 4.441 3.082 11.965 1.00 90.25 89 ASN A N 1
ATOM 758 C CA . ASN A 1 89 ? 3.312 2.943 12.882 1.00 90.25 89 ASN A CA 1
ATOM 759 C C . ASN A 1 89 ? 3.563 3.585 14.240 1.00 90.25 89 ASN A C 1
ATOM 761 O O . ASN A 1 89 ? 2.618 4.091 14.845 1.00 90.25 89 ASN A O 1
ATOM 765 N N . ASN A 1 90 ? 4.809 3.585 14.705 1.00 85.00 90 ASN A N 1
ATOM 766 C CA . ASN A 1 90 ? 5.150 4.290 15.931 1.00 85.00 90 ASN A CA 1
ATOM 767 C C . ASN A 1 90 ? 5.135 5.800 15.718 1.00 85.00 90 ASN A C 1
ATOM 769 O O . ASN A 1 90 ? 4.607 6.518 16.566 1.00 85.00 90 ASN A O 1
ATOM 773 N N . ASP A 1 91 ? 5.635 6.259 14.573 1.00 85.44 91 ASP A N 1
ATOM 774 C CA . ASP A 1 91 ? 5.960 7.671 14.429 1.00 85.44 91 ASP A CA 1
ATOM 775 C C . ASP A 1 91 ? 4.899 8.481 13.668 1.00 85.44 91 ASP A C 1
ATOM 777 O O . ASP A 1 91 ? 4.560 9.593 14.067 1.00 85.44 91 ASP A O 1
ATOM 781 N N . ALA A 1 92 ? 4.336 7.924 12.594 1.00 87.25 92 ALA A N 1
ATOM 782 C CA . ALA A 1 92 ? 3.428 8.619 11.679 1.00 87.25 92 ALA A CA 1
ATOM 783 C C . ALA A 1 92 ? 1.974 8.131 11.760 1.00 87.25 92 ALA A C 1
ATOM 785 O O . ALA A 1 92 ? 1.046 8.891 11.476 1.00 87.25 92 ALA A O 1
ATOM 786 N N . PHE A 1 93 ? 1.743 6.870 12.144 1.00 89.31 93 PHE A N 1
ATOM 787 C CA . PHE A 1 93 ? 0.392 6.300 12.235 1.00 89.31 93 PHE A CA 1
ATOM 788 C C . PHE A 1 93 ? -0.157 6.214 13.660 1.00 89.31 93 PHE A C 1
ATOM 790 O O . PHE A 1 93 ? -1.232 5.644 13.843 1.00 89.31 93 PHE A O 1
ATOM 797 N N . TYR A 1 94 ? 0.524 6.778 14.660 1.00 87.44 94 TYR A N 1
ATOM 798 C CA . TYR A 1 94 ? 0.026 6.883 16.041 1.00 87.44 94 TYR A CA 1
ATOM 799 C C . TYR A 1 94 ? -0.457 5.546 16.630 1.00 87.44 94 TYR A C 1
ATOM 801 O O . TYR A 1 94 ? -1.499 5.481 17.280 1.00 87.44 94 TYR A O 1
ATOM 809 N N . GLN A 1 95 ? 0.266 4.458 16.350 1.00 89.94 95 GLN A N 1
ATOM 810 C CA . GLN A 1 95 ? -0.065 3.099 16.789 1.00 89.94 95 GLN A CA 1
ATOM 811 C C . GLN A 1 95 ? -1.475 2.637 16.368 1.00 89.94 95 GLN A C 1
ATOM 813 O O . GLN A 1 95 ? -2.125 1.851 17.058 1.00 89.94 95 GLN A O 1
ATOM 818 N N . SER A 1 96 ? -1.954 3.096 15.205 1.00 89.06 96 SER A N 1
ATOM 819 C CA . SER A 1 96 ? -3.305 2.802 14.692 1.00 89.06 96 SER A CA 1
ATOM 820 C C . SER A 1 96 ? -3.558 1.320 14.387 1.00 89.06 96 SER A C 1
ATOM 822 O O . SER A 1 96 ? -4.705 0.916 14.171 1.00 89.06 96 SER A O 1
ATOM 824 N N . PHE A 1 97 ? -2.512 0.501 14.311 1.00 92.75 97 PHE A N 1
ATOM 825 C CA . PHE A 1 97 ? -2.624 -0.929 14.049 1.00 92.75 97 PHE A CA 1
ATOM 826 C C . PHE A 1 97 ? -1.514 -1.730 14.734 1.00 92.75 97 PHE A C 1
ATOM 828 O O . PHE A 1 97 ? -0.534 -1.195 15.244 1.00 92.75 97 PHE A O 1
ATOM 835 N N . SER A 1 98 ? -1.687 -3.048 14.754 1.00 94.44 98 SER A N 1
ATOM 836 C CA . SER A 1 98 ? -0.729 -4.011 15.294 1.00 94.44 98 SER A CA 1
ATOM 837 C C . SER A 1 98 ? -0.450 -5.112 14.274 1.00 94.44 98 SER A C 1
ATOM 839 O O . SER A 1 98 ? -1.087 -5.186 13.221 1.00 94.44 98 SER A O 1
ATOM 841 N N . PHE A 1 99 ? 0.521 -5.971 14.570 1.00 94.75 99 PHE A N 1
ATOM 842 C CA . PHE A 1 99 ? 1.007 -6.971 13.626 1.00 94.75 99 PHE A CA 1
ATOM 843 C C . PHE A 1 99 ? 0.910 -8.378 14.203 1.00 94.75 99 PHE A C 1
ATOM 845 O O . PHE A 1 99 ? 1.251 -8.615 15.361 1.00 94.75 99 PHE A O 1
ATOM 852 N N . ARG A 1 100 ? 0.530 -9.335 13.354 1.00 92.50 100 ARG A N 1
ATOM 853 C CA . ARG A 1 100 ? 0.617 -10.773 13.631 1.00 92.50 100 ARG A CA 1
ATOM 854 C C . ARG A 1 100 ? 1.296 -11.447 12.444 1.00 92.50 100 ARG A C 1
ATOM 856 O O . ARG A 1 100 ? 0.688 -11.658 11.399 1.00 92.50 100 ARG A O 1
ATOM 863 N N . GLY A 1 101 ? 2.591 -11.731 12.578 1.00 89.25 101 GLY A N 1
ATOM 864 C CA . GLY A 1 101 ? 3.412 -12.145 11.438 1.00 89.25 101 GLY A CA 1
ATOM 865 C C . GLY A 1 101 ? 3.482 -11.039 10.378 1.00 89.25 101 GLY A C 1
ATOM 866 O O . GLY A 1 101 ? 3.916 -9.929 10.679 1.00 89.25 101 GLY A O 1
ATOM 867 N N . CYS A 1 102 ? 3.052 -11.343 9.149 1.00 91.44 102 CYS A N 1
ATOM 868 C CA . CYS A 1 102 ? 2.932 -10.369 8.050 1.00 91.44 102 CYS A CA 1
ATOM 869 C C . CYS A 1 102 ? 1.506 -9.811 7.884 1.00 91.44 102 CYS A C 1
ATOM 871 O O . CYS A 1 102 ? 1.226 -9.144 6.891 1.00 91.44 102 CYS A O 1
ATOM 873 N N . ASN A 1 103 ? 0.602 -10.104 8.821 1.00 95.12 103 ASN A N 1
ATOM 874 C CA . ASN A 1 103 ? -0.767 -9.605 8.794 1.00 95.12 103 ASN A CA 1
ATOM 875 C C . ASN A 1 103 ? -0.876 -8.346 9.657 1.00 95.12 103 ASN A C 1
ATOM 877 O O . ASN A 1 103 ? -0.159 -8.202 10.655 1.00 95.12 103 ASN A O 1
ATOM 881 N N . ILE A 1 104 ? -1.793 -7.456 9.283 1.00 96.50 104 ILE A N 1
ATOM 882 C CA . ILE A 1 104 ? -2.055 -6.202 9.995 1.00 96.50 104 ILE A CA 1
ATOM 883 C C . ILE A 1 104 ? -3.423 -6.288 10.650 1.00 96.50 104 ILE A C 1
ATOM 885 O O . ILE A 1 104 ? -4.425 -6.488 9.965 1.00 96.50 104 ILE A O 1
ATOM 889 N N . ILE A 1 105 ? -3.458 -6.102 11.963 1.00 96.62 105 ILE A N 1
ATOM 890 C CA . ILE A 1 105 ? -4.678 -6.069 12.763 1.00 96.62 105 ILE A CA 1
ATOM 891 C C . ILE A 1 105 ? -4.998 -4.609 13.060 1.00 96.62 105 ILE A C 1
ATOM 893 O O . ILE A 1 105 ? -4.169 -3.893 13.621 1.00 96.62 105 ILE A O 1
ATOM 897 N N . TYR A 1 106 ? -6.194 -4.166 12.692 1.00 94.19 106 TYR A N 1
ATOM 898 C CA . TYR A 1 106 ? -6.610 -2.775 12.839 1.00 94.19 106 TYR A CA 1
ATOM 899 C C . TYR A 1 106 ? -8.078 -2.678 13.263 1.00 94.19 106 TYR A C 1
ATOM 901 O O . TYR A 1 106 ? -8.867 -3.599 13.045 1.00 94.19 106 TYR A O 1
ATOM 909 N N . THR A 1 107 ? -8.453 -1.540 13.841 1.00 92.19 107 THR A N 1
ATOM 910 C CA . THR A 1 107 ? -9.843 -1.238 14.197 1.00 92.19 107 THR A CA 1
ATOM 911 C C . THR A 1 107 ? -10.462 -0.359 13.115 1.00 92.19 107 THR A C 1
ATOM 913 O O . THR A 1 107 ? -9.950 0.715 12.804 1.00 92.19 107 THR A O 1
ATOM 916 N N . ASN A 1 108 ? -11.557 -0.805 12.498 1.00 89.81 108 ASN A N 1
ATOM 917 C CA . ASN A 1 108 ? -12.215 -0.031 11.443 1.00 89.81 108 ASN A CA 1
ATOM 918 C C . ASN A 1 108 ? -13.078 1.120 12.011 1.00 89.81 108 ASN A C 1
ATOM 920 O O . ASN A 1 108 ? -13.284 1.243 13.216 1.00 89.81 108 ASN A O 1
ATOM 924 N N . LYS A 1 109 ? -13.668 1.943 11.127 1.00 87.19 109 LYS A N 1
ATOM 925 C CA . LYS A 1 109 ? -14.569 3.054 11.516 1.00 87.19 109 LYS A CA 1
ATOM 926 C C . LYS A 1 109 ? -15.775 2.623 12.363 1.00 87.19 109 LYS A C 1
ATOM 928 O O . LYS A 1 109 ? -16.338 3.448 13.072 1.00 87.19 109 LYS A O 1
ATOM 933 N N . LYS A 1 110 ? -16.182 1.353 12.275 1.00 91.69 110 LYS A N 1
ATOM 934 C CA . LYS A 1 110 ? -17.280 0.763 13.054 1.00 91.69 110 LYS A CA 1
ATOM 935 C C . LYS A 1 110 ? -16.812 0.167 14.389 1.00 91.69 110 LYS A C 1
ATOM 937 O O . LYS A 1 110 ? -17.608 -0.466 15.067 1.00 91.69 110 LYS A O 1
ATOM 942 N N . ARG A 1 111 ? -15.544 0.371 14.769 1.00 89.38 111 ARG A N 1
ATOM 943 C CA . ARG A 1 111 ? -14.896 -0.202 15.962 1.00 89.38 111 ARG A CA 1
ATOM 944 C C . ARG A 1 111 ? -14.780 -1.730 15.948 1.00 89.38 111 ARG A C 1
ATOM 946 O O . ARG A 1 111 ? -14.623 -2.352 16.991 1.00 89.38 111 ARG A O 1
ATOM 953 N N . GLU A 1 112 ? -14.820 -2.336 14.767 1.00 94.31 112 GLU A N 1
ATO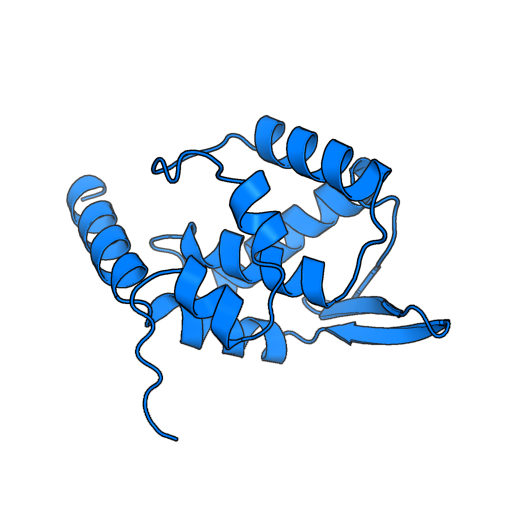M 954 C CA . GLU A 1 112 ? -14.608 -3.773 14.607 1.00 94.31 112 GLU A CA 1
ATOM 955 C C . GLU A 1 112 ? -13.123 -4.057 14.385 1.00 94.31 112 GLU A C 1
ATOM 957 O O . GLU A 1 112 ? -12.476 -3.387 13.572 1.00 94.31 112 GLU A O 1
ATOM 962 N N . VAL A 1 113 ? -12.609 -5.094 15.046 1.00 94.19 113 VAL A N 1
ATOM 963 C CA . VAL A 1 113 ? -11.272 -5.624 14.769 1.00 94.19 113 VAL A CA 1
ATOM 964 C C . VAL A 1 113 ? -11.299 -6.337 13.420 1.00 94.19 113 VAL A C 1
ATOM 966 O O . VAL A 1 113 ? -12.119 -7.226 13.180 1.00 94.19 113 VAL A O 1
ATOM 969 N N . LYS A 1 114 ? -10.412 -5.921 12.522 1.00 96.31 114 LYS A N 1
ATOM 970 C CA . LYS A 1 114 ? -10.249 -6.463 11.174 1.00 96.31 114 LYS A CA 1
ATOM 971 C C . LYS A 1 114 ? -8.793 -6.822 10.930 1.00 96.31 114 LYS A C 1
ATOM 973 O O . LYS A 1 114 ? -7.891 -6.356 11.623 1.00 96.31 114 LYS A O 1
ATOM 978 N N . GLU A 1 115 ? -8.583 -7.637 9.906 1.00 96.31 115 GLU A N 1
ATOM 979 C CA . GLU A 1 115 ? -7.266 -8.123 9.528 1.00 96.31 115 GLU A CA 1
ATOM 980 C C . GLU A 1 115 ? -7.028 -7.933 8.030 1.00 96.31 115 GLU A C 1
ATOM 982 O O . GLU A 1 115 ? -7.843 -8.335 7.199 1.00 96.31 115 GLU A O 1
ATOM 987 N N . ILE A 1 116 ? -5.881 -7.349 7.689 1.00 97.12 116 ILE A N 1
ATOM 988 C CA . ILE A 1 116 ? -5.325 -7.396 6.340 1.00 97.12 116 ILE A CA 1
ATOM 989 C C . ILE A 1 116 ? -4.325 -8.545 6.318 1.00 97.12 116 ILE A C 1
ATOM 991 O O . ILE A 1 116 ? -3.271 -8.478 6.951 1.00 97.12 116 ILE A O 1
ATOM 995 N N . SER A 1 117 ? -4.670 -9.609 5.601 1.00 96.31 117 SER A N 1
ATOM 996 C CA . SER A 1 117 ? -3.848 -10.812 5.534 1.00 96.31 117 SER A CA 1
ATOM 997 C C . SER A 1 117 ? -2.729 -10.701 4.500 1.00 96.31 117 SER A C 1
ATOM 999 O O . SER A 1 117 ? -2.818 -9.955 3.519 1.00 96.31 117 SER A O 1
ATOM 1001 N N . TRP A 1 118 ? -1.712 -11.546 4.659 1.00 94.94 118 TRP A N 1
ATOM 1002 C CA . TRP A 1 118 ? -0.679 -11.782 3.654 1.00 94.94 118 TRP A CA 1
ATOM 1003 C C . TRP A 1 118 ? -1.252 -12.059 2.254 1.00 94.94 118 TRP A C 1
ATOM 1005 O O . TRP A 1 118 ? -0.709 -11.579 1.263 1.00 94.94 118 TRP A O 1
ATOM 1015 N N . PHE A 1 119 ? -2.380 -12.772 2.153 1.00 95.88 119 PHE A N 1
ATOM 1016 C CA . PHE A 1 119 ? -3.019 -13.071 0.866 1.00 95.88 119 PHE A CA 1
ATOM 1017 C C . PHE A 1 119 ? -3.521 -11.810 0.153 1.00 95.88 119 PHE A C 1
ATOM 1019 O O . PHE A 1 119 ? -3.420 -11.717 -1.073 1.00 95.88 119 PHE A O 1
ATOM 1026 N N . SER A 1 120 ? -4.009 -10.815 0.902 1.00 96.69 120 SER A N 1
ATOM 1027 C CA . SER A 1 120 ? -4.387 -9.513 0.341 1.00 96.69 120 SER A CA 1
ATOM 1028 C C . SER A 1 120 ? -3.184 -8.807 -0.282 1.00 96.69 120 SER A C 1
ATOM 1030 O O . SER A 1 120 ? -3.291 -8.292 -1.396 1.00 96.69 120 SER A O 1
ATOM 1032 N N . PHE A 1 121 ? -2.031 -8.833 0.392 1.00 97.31 121 PHE A N 1
ATOM 1033 C CA . PHE A 1 121 ? -0.787 -8.279 -0.144 1.00 97.31 121 PHE A CA 1
ATOM 1034 C C . PHE A 1 121 ? -0.268 -9.084 -1.339 1.00 97.31 121 PHE A C 1
ATOM 1036 O O . PHE A 1 121 ? 0.039 -8.503 -2.375 1.00 97.31 121 PHE A O 1
ATOM 1043 N N . SER A 1 122 ? -0.260 -10.417 -1.259 1.00 96.94 122 SER A N 1
ATOM 1044 C CA . SER A 1 122 ? 0.149 -11.282 -2.374 1.00 96.94 122 SER A CA 1
ATOM 1045 C C . SER A 1 122 ? -0.632 -10.971 -3.648 1.00 96.94 122 SER A C 1
ATOM 1047 O O . SER A 1 122 ? -0.041 -10.865 -4.720 1.00 96.94 122 SER A O 1
ATOM 1049 N N . ARG A 1 123 ? -1.955 -10.800 -3.541 1.00 96.81 123 ARG A N 1
ATOM 1050 C CA . ARG A 1 123 ? -2.798 -10.491 -4.698 1.00 96.81 123 ARG A CA 1
ATOM 1051 C C . ARG A 1 123 ? -2.473 -9.128 -5.301 1.00 96.81 123 ARG A C 1
ATOM 1053 O O . ARG A 1 123 ? -2.365 -9.027 -6.516 1.00 96.81 123 ARG A O 1
ATOM 1060 N N . ILE A 1 124 ? -2.286 -8.103 -4.467 1.00 96.81 124 ILE A N 1
ATOM 1061 C CA . ILE A 1 124 ? -1.897 -6.772 -4.951 1.00 96.81 124 ILE A CA 1
ATOM 1062 C C . ILE A 1 124 ? -0.536 -6.840 -5.645 1.00 96.81 124 ILE A C 1
ATOM 1064 O O . ILE A 1 124 ? -0.396 -6.278 -6.724 1.00 96.81 124 ILE A O 1
ATOM 1068 N N . TYR A 1 125 ? 0.438 -7.565 -5.089 1.00 97.06 125 TYR A N 1
ATOM 1069 C CA . TYR A 1 125 ? 1.738 -7.743 -5.737 1.00 97.06 125 TYR A CA 1
ATOM 1070 C C . TYR A 1 125 ? 1.587 -8.327 -7.145 1.00 97.06 125 TYR A C 1
ATOM 1072 O O . TYR A 1 125 ? 2.071 -7.742 -8.112 1.00 97.06 125 TYR A O 1
ATOM 1080 N N . ASP A 1 126 ? 0.837 -9.426 -7.275 1.00 96.06 126 ASP A N 1
ATOM 1081 C CA . ASP A 1 126 ? 0.608 -10.097 -8.560 1.00 96.06 126 ASP A CA 1
ATOM 1082 C C . ASP A 1 126 ? -0.123 -9.221 -9.588 1.00 96.06 126 ASP A C 1
ATOM 1084 O O . ASP A 1 126 ? -0.068 -9.508 -10.789 1.00 96.06 126 ASP A O 1
ATOM 1088 N N . GLU A 1 127 ? -0.860 -8.207 -9.135 1.00 95.12 127 GLU A N 1
ATOM 1089 C CA . GLU A 1 127 ? -1.524 -7.216 -9.981 1.00 95.12 127 GLU A CA 1
ATOM 1090 C C . GLU A 1 127 ? -0.560 -6.081 -10.373 1.00 95.12 127 GLU A C 1
ATOM 1092 O O . GLU A 1 127 ? -0.523 -5.703 -11.545 1.00 95.12 127 GLU A O 1
ATOM 1097 N N . ILE A 1 128 ? 0.260 -5.585 -9.437 1.00 94.81 128 ILE A N 1
ATOM 1098 C CA . ILE A 1 128 ? 1.226 -4.498 -9.667 1.00 94.81 128 ILE A CA 1
ATOM 1099 C C . ILE A 1 128 ? 2.319 -4.903 -10.656 1.00 94.81 128 ILE A C 1
ATOM 1101 O O . ILE A 1 128 ? 2.587 -4.154 -11.593 1.00 94.81 128 ILE A O 1
ATOM 1105 N N . VAL A 1 129 ? 2.907 -6.095 -10.512 1.00 93.94 129 VAL A N 1
ATOM 1106 C CA . VAL A 1 129 ? 4.002 -6.540 -11.399 1.00 93.94 129 VAL A CA 1
ATOM 1107 C C . VAL A 1 129 ? 3.563 -6.750 -12.852 1.00 93.94 129 VAL A C 1
ATOM 1109 O O . VAL A 1 129 ? 4.395 -6.878 -13.742 1.00 93.94 129 VAL A O 1
ATOM 1112 N N . LYS A 1 130 ? 2.247 -6.778 -13.110 1.00 93.31 130 LYS A N 1
ATOM 1113 C CA . LYS A 1 130 ? 1.653 -6.873 -14.454 1.00 93.31 130 LYS A CA 1
ATOM 1114 C C . LYS A 1 130 ? 1.297 -5.511 -15.057 1.00 93.31 130 LYS A C 1
ATOM 1116 O O . LYS A 1 130 ? 0.751 -5.460 -16.161 1.00 93.31 130 LYS A O 1
ATOM 1121 N N . ILE A 1 131 ? 1.532 -4.410 -14.342 1.00 93.25 131 ILE A N 1
ATOM 1122 C CA . ILE A 1 131 ? 1.342 -3.061 -14.879 1.00 93.25 131 ILE A CA 1
ATOM 1123 C C . ILE A 1 131 ? 2.417 -2.816 -15.940 1.00 93.25 131 ILE A C 1
ATOM 1125 O O . ILE A 1 131 ? 3.600 -3.006 -15.674 1.00 93.25 131 ILE A O 1
ATOM 1129 N N . LYS A 1 132 ? 2.019 -2.342 -17.127 1.00 89.94 132 LYS A N 1
ATOM 1130 C CA . LYS A 1 132 ? 2.958 -2.114 -18.245 1.00 89.94 132 LYS A CA 1
ATOM 1131 C C . LYS A 1 132 ? 4.101 -1.163 -17.875 1.00 89.94 132 LYS A C 1
ATOM 1133 O O . LYS A 1 132 ? 5.247 -1.399 -18.235 1.00 89.94 132 LYS A O 1
ATOM 1138 N N . GLU A 1 133 ? 3.780 -0.095 -17.150 1.00 89.62 133 GLU A N 1
ATOM 1139 C CA . GLU A 1 133 ? 4.760 0.863 -16.631 1.00 89.62 133 GLU A CA 1
ATOM 1140 C C . GLU A 1 133 ? 5.756 0.211 -15.657 1.00 89.62 133 GLU A C 1
ATOM 1142 O O . GLU A 1 133 ? 6.951 0.475 -15.744 1.00 89.62 133 GLU A O 1
ATOM 1147 N N . TYR A 1 134 ? 5.288 -0.687 -14.779 1.00 90.00 134 TYR A N 1
ATOM 1148 C CA . TYR A 1 134 ? 6.167 -1.429 -13.871 1.00 90.00 134 TYR A CA 1
ATOM 1149 C C . TYR A 1 134 ? 7.132 -2.315 -14.657 1.00 90.00 134 TYR A C 1
ATOM 1151 O O . TYR A 1 134 ? 8.331 -2.270 -14.419 1.00 90.00 134 TYR A O 1
ATOM 1159 N N . GLU A 1 135 ? 6.619 -3.090 -15.615 1.00 89.25 135 GLU A N 1
ATOM 1160 C CA . GLU A 1 135 ? 7.427 -3.983 -16.450 1.00 89.25 135 GLU A CA 1
ATOM 1161 C C . GLU A 1 135 ? 8.527 -3.213 -17.197 1.00 89.25 135 GLU A C 1
ATOM 1163 O O . GLU A 1 135 ? 9.695 -3.602 -17.165 1.00 89.25 135 GLU A O 1
ATOM 1168 N N . TYR A 1 136 ? 8.175 -2.079 -17.812 1.00 88.44 136 TYR A N 1
ATOM 1169 C CA . TYR A 1 136 ? 9.134 -1.209 -18.492 1.00 88.44 136 TYR A CA 1
ATOM 1170 C C . TYR A 1 136 ? 10.224 -0.684 -17.542 1.00 88.44 136 TYR A C 1
ATOM 1172 O O . TYR A 1 136 ? 11.418 -0.780 -17.848 1.00 88.44 136 TYR A O 1
ATOM 1180 N N . ASN A 1 137 ? 9.831 -0.171 -16.374 1.00 87.44 137 ASN A N 1
ATOM 1181 C CA . ASN A 1 137 ? 10.771 0.397 -15.412 1.00 87.44 137 ASN A CA 1
ATOM 1182 C C . ASN A 1 137 ? 11.656 -0.677 -14.760 1.00 87.44 137 ASN A C 1
ATOM 1184 O O . ASN A 1 137 ? 12.861 -0.475 -14.643 1.00 87.44 137 ASN A O 1
ATOM 1188 N N . ASN A 1 138 ? 11.096 -1.836 -14.404 1.00 85.81 138 ASN A N 1
ATOM 1189 C CA . ASN A 1 138 ? 11.841 -2.953 -13.823 1.00 85.81 138 ASN A CA 1
ATOM 1190 C C . ASN A 1 138 ? 12.885 -3.499 -14.812 1.00 85.81 138 ASN A C 1
ATOM 1192 O O . ASN A 1 138 ? 14.033 -3.731 -14.441 1.00 85.81 138 ASN A O 1
ATOM 1196 N N . ASN A 1 139 ? 12.526 -3.627 -16.094 1.00 87.69 139 ASN A N 1
ATOM 1197 C CA . ASN A 1 139 ? 13.472 -4.013 -17.145 1.00 87.69 139 ASN A CA 1
ATOM 1198 C C . ASN A 1 139 ? 14.583 -2.971 -17.345 1.00 87.69 139 ASN A C 1
ATOM 1200 O O . ASN A 1 139 ? 15.730 -3.335 -17.595 1.00 87.69 139 ASN A O 1
ATOM 1204 N N . THR A 1 140 ? 14.257 -1.681 -17.239 1.00 86.75 140 THR A N 1
ATOM 1205 C CA . THR A 1 140 ? 15.250 -0.597 -17.311 1.00 86.75 140 THR A CA 1
ATOM 1206 C C . THR A 1 140 ? 16.202 -0.647 -16.116 1.00 86.75 140 THR A C 1
ATOM 1208 O O . THR A 1 140 ? 17.413 -0.588 -16.307 1.00 86.75 140 THR A O 1
ATOM 1211 N N . TRP A 1 141 ? 15.676 -0.846 -14.904 1.00 85.69 141 TRP A N 1
ATOM 1212 C CA . TRP A 1 141 ? 16.472 -0.999 -13.686 1.00 85.69 141 TRP A CA 1
ATOM 1213 C C . TRP A 1 141 ? 17.453 -2.173 -13.787 1.00 85.69 141 TRP A C 1
ATOM 1215 O O . TRP A 1 141 ? 18.642 -1.987 -13.548 1.00 85.69 141 TRP A O 1
ATOM 1225 N N . HIS A 1 142 ? 17.003 -3.349 -14.244 1.00 83.25 142 HIS A N 1
ATOM 1226 C CA . HIS A 1 142 ? 17.886 -4.509 -14.430 1.00 83.25 142 HIS A CA 1
ATOM 1227 C C . HIS A 1 142 ? 19.015 -4.262 -15.440 1.00 83.25 142 HIS A C 1
AT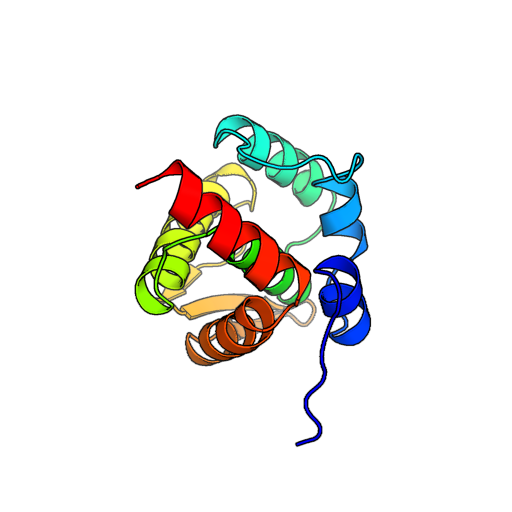OM 1229 O O . HIS A 1 142 ? 20.096 -4.812 -15.270 1.00 83.25 142 HIS A O 1
ATOM 1235 N N . LYS A 1 143 ? 18.795 -3.433 -16.470 1.00 85.94 143 LYS A N 1
ATOM 1236 C CA . LYS A 1 143 ? 19.848 -3.051 -17.428 1.00 85.94 143 LYS A CA 1
ATOM 1237 C C . LYS A 1 143 ? 20.865 -2.066 -16.852 1.00 85.94 143 LYS A C 1
ATOM 1239 O O . LYS A 1 143 ? 21.966 -1.993 -17.375 1.00 85.9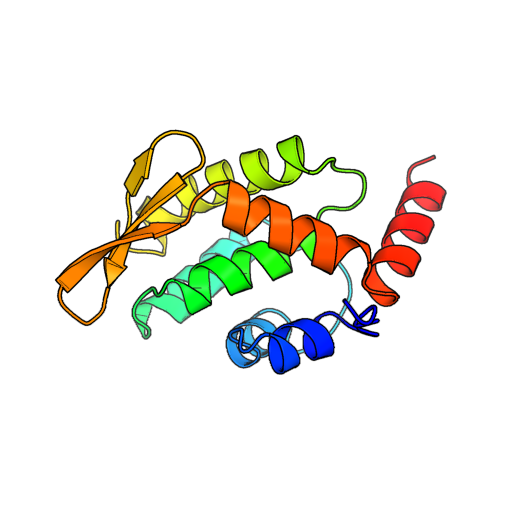4 143 LYS A O 1
ATOM 1244 N N . MET A 1 144 ? 20.482 -1.281 -15.847 1.00 83.00 144 MET A N 1
ATOM 1245 C CA . MET A 1 144 ? 21.366 -0.314 -15.184 1.00 83.00 144 MET A CA 1
ATOM 1246 C C . MET A 1 144 ? 22.108 -0.912 -13.984 1.00 83.00 144 MET A C 1
ATOM 1248 O O . MET A 1 144 ? 23.149 -0.392 -13.601 1.00 83.00 144 MET A O 1
ATOM 1252 N N . ALA A 1 145 ? 21.548 -1.953 -13.363 1.00 73.75 145 ALA A N 1
ATOM 1253 C CA . ALA A 1 145 ? 22.120 -2.634 -12.202 1.00 73.75 145 ALA A CA 1
ATOM 1254 C C . ALA A 1 145 ? 23.058 -3.806 -12.562 1.00 73.75 145 ALA A C 1
ATOM 1256 O O . ALA A 1 145 ? 23.713 -4.335 -11.664 1.00 73.75 145 ALA A O 1
ATOM 1257 N N . ALA A 1 146 ? 23.080 -4.225 -13.833 1.00 53.59 146 ALA A N 1
ATOM 1258 C CA . ALA A 1 146 ? 23.978 -5.242 -14.390 1.00 53.59 146 ALA A CA 1
ATOM 1259 C C . ALA A 1 146 ? 25.260 -4.606 -14.940 1.00 53.59 146 ALA A C 1
ATOM 1261 O O . ALA A 1 146 ? 26.325 -5.246 -14.795 1.00 53.59 146 ALA A O 1
#

Radius of gyration: 15.12 Å; chains: 1; bounding box: 41×29×35 Å

Foldseek 3Di:
DPQPAAQDLLSVCVVVVADSVLVCQLCVPVDDDDDDLVSVLVSLQVVCVPDADDPSPLLSVLLVQLLHPAPDDLVRSLVVSQVSCVVSCVRRNVVQWDDDPSKIWGQHPVRDTDIDDSVNSSVSNVSSCSHNVSVVVSVVVVVVVD